Protein AF-A0A367A0E1-F1 (afdb_monomer)

Secondary structure (DSSP, 8-state):
-----------------------------SS-HHHHHHHHHHS--PPPPSS---SPPPPPHHHHHHHHHHHHHH---GGG--GGGSS-HHHHHHHHHHHHHTTHHHHHHHHHHHHHTHHHHHHHHHTTTHHHHHHH-S-----------

Sequence (149 aa):
MRHERVSVADRAAQSETGLMSSTTSSPSRLVSDELWTTFETVVPRQEVPLHGRTGRPRTPDRQVLEGIAYVLTTGIAWTKVPEDLGCSGWTCWRRMHEWEKLGVFIQLHQSLVEKFGEQGEREWSRAGLDALMRRMGPAGRSGSPSHAA

Structure (mmCIF, N/CA/C/O backbone):
data_AF-A0A367A0E1-F1
#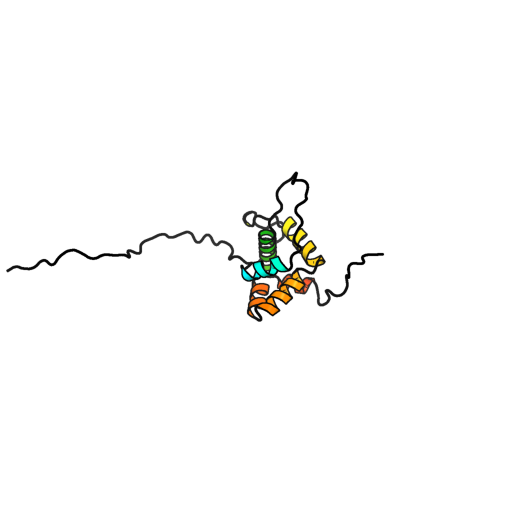
_entry.id   AF-A0A367A0E1-F1
#
loop_
_atom_site.group_PDB
_atom_site.id
_atom_site.type_symbol
_atom_site.label_atom_id
_atom_site.label_alt_id
_atom_site.label_comp_id
_atom_site.label_asym_id
_atom_site.label_entity_id
_atom_site.label_seq_id
_atom_site.pdbx_PDB_ins_code
_atom_site.Cartn_x
_atom_site.Cartn_y
_atom_site.Cartn_z
_atom_site.occupancy
_atom_site.B_iso_or_equiv
_atom_site.auth_seq_id
_atom_site.auth_comp_id
_atom_site.auth_asym_id
_atom_site.auth_atom_id
_atom_site.pdbx_PDB_model_num
ATOM 1 N N . MET A 1 1 ? -14.035 78.203 -10.502 1.00 32.53 1 MET A N 1
ATOM 2 C CA . MET A 1 1 ? -12.719 78.244 -9.823 1.00 32.53 1 MET A CA 1
ATOM 3 C C . MET A 1 1 ? -12.613 76.943 -9.028 1.00 32.53 1 MET A C 1
ATOM 5 O O . MET A 1 1 ? -13.574 76.636 -8.347 1.00 32.53 1 MET A O 1
ATOM 9 N N . ARG A 1 2 ? -11.684 76.017 -9.340 1.00 40.53 2 ARG A N 1
ATOM 10 C CA . ARG A 1 2 ? -10.328 75.939 -8.735 1.00 40.53 2 ARG A CA 1
ATOM 11 C C . ARG A 1 2 ? -10.478 75.907 -7.199 1.00 40.53 2 ARG A C 1
ATOM 13 O O . ARG A 1 2 ? -10.954 76.894 -6.668 1.00 40.53 2 ARG A O 1
ATOM 20 N N . HIS A 1 3 ? -10.191 74.858 -6.432 1.00 28.41 3 HIS A N 1
ATOM 21 C CA . HIS A 1 3 ? -9.118 73.852 -6.384 1.00 28.41 3 HIS A CA 1
ATOM 22 C C . HIS A 1 3 ? -9.701 72.601 -5.655 1.00 28.41 3 HIS A C 1
ATOM 24 O O . HIS A 1 3 ? -10.803 72.683 -5.133 1.00 28.41 3 HIS A O 1
ATOM 30 N N . GLU A 1 4 ? -9.122 71.400 -5.629 1.00 36.03 4 GLU A N 1
ATOM 31 C CA . GLU A 1 4 ? -7.832 71.103 -5.007 1.00 36.03 4 GLU A CA 1
ATOM 32 C C . GLU A 1 4 ? -7.421 69.645 -5.265 1.00 36.03 4 GLU A C 1
ATOM 34 O O . GLU A 1 4 ? -8.243 68.732 -5.307 1.00 36.03 4 GLU A O 1
ATOM 39 N N . ARG A 1 5 ? -6.117 69.456 -5.474 1.00 42.88 5 ARG A N 1
ATOM 40 C CA . ARG A 1 5 ? -5.436 68.164 -5.545 1.00 42.88 5 ARG A CA 1
ATOM 41 C C . ARG A 1 5 ? -5.149 67.684 -4.123 1.00 42.88 5 ARG A C 1
ATOM 43 O O . ARG A 1 5 ? -4.524 68.421 -3.373 1.00 42.88 5 ARG A O 1
ATOM 50 N N . VAL A 1 6 ? -5.457 66.425 -3.825 1.00 43.53 6 VAL A N 1
ATOM 51 C CA . VAL A 1 6 ? -4.853 65.659 -2.720 1.00 43.53 6 VAL A CA 1
ATOM 52 C C . VAL A 1 6 ? -4.423 64.327 -3.336 1.00 43.53 6 VAL A C 1
ATOM 54 O O . VAL A 1 6 ? -5.246 63.598 -3.872 1.00 43.53 6 VAL A O 1
ATOM 57 N N . SER A 1 7 ? -3.149 64.204 -3.699 1.00 37.31 7 SER A N 1
ATOM 58 C CA . SER A 1 7 ? -2.007 63.752 -2.889 1.00 37.31 7 SER A CA 1
ATOM 59 C C . SER A 1 7 ? -1.855 62.236 -2.946 1.00 37.31 7 SER A C 1
ATOM 61 O O . SER A 1 7 ? -2.725 61.473 -2.547 1.00 37.31 7 SER A O 1
ATOM 63 N N . VAL A 1 8 ? -0.715 61.845 -3.506 1.00 42.81 8 VAL A N 1
ATOM 64 C CA . VAL A 1 8 ? -0.220 60.480 -3.635 1.00 42.81 8 VAL A CA 1
ATOM 65 C C . VAL A 1 8 ? 0.171 59.929 -2.257 1.00 42.81 8 VAL A C 1
ATOM 67 O O . VAL A 1 8 ? 0.627 60.707 -1.420 1.00 42.81 8 VAL A O 1
ATOM 70 N N . ALA A 1 9 ? 0.056 58.603 -2.110 1.00 36.09 9 ALA A N 1
ATOM 71 C CA . ALA A 1 9 ? 0.662 57.700 -1.112 1.00 36.09 9 ALA A CA 1
ATOM 72 C C . ALA A 1 9 ? -0.354 56.957 -0.227 1.00 36.09 9 ALA A C 1
ATOM 74 O O . ALA A 1 9 ? -0.821 57.499 0.764 1.00 36.09 9 ALA A O 1
ATOM 75 N N . ASP A 1 10 ? -0.680 55.715 -0.602 1.00 36.50 10 ASP A N 1
ATOM 76 C CA . ASP A 1 10 ? -0.312 54.478 0.125 1.00 36.50 10 ASP A CA 1
ATOM 77 C C . ASP A 1 10 ? -0.835 53.282 -0.710 1.00 36.50 10 ASP A C 1
ATOM 79 O O . ASP A 1 10 ? -1.994 53.265 -1.112 1.00 36.50 10 ASP A O 1
ATOM 83 N N . ARG A 1 11 ? 0.035 52.463 -1.325 1.00 34.75 11 ARG A N 1
ATOM 84 C CA . ARG A 1 11 ? 0.315 51.063 -0.922 1.00 34.75 11 ARG A CA 1
ATOM 85 C C . ARG A 1 11 ? -0.953 50.284 -0.511 1.00 34.75 11 ARG A C 1
ATOM 87 O O . ARG A 1 11 ? -1.680 50.702 0.363 1.00 34.75 11 ARG A O 1
ATOM 94 N N . ALA A 1 12 ? -1.263 49.093 -1.002 1.00 33.50 12 ALA A N 1
ATOM 95 C CA . ALA A 1 12 ? -0.572 48.120 -1.825 1.00 33.50 12 ALA A CA 1
ATOM 96 C C . ALA A 1 12 ? -1.594 47.022 -2.195 1.00 33.50 12 ALA A C 1
ATOM 98 O O . ALA A 1 12 ? -2.548 46.816 -1.456 1.00 33.50 12 ALA A O 1
ATOM 99 N N . ALA A 1 13 ? -1.320 46.301 -3.288 1.00 35.78 13 ALA A N 1
ATOM 100 C CA . ALA A 1 13 ? -1.685 44.898 -3.534 1.00 35.78 13 ALA A CA 1
ATOM 101 C C . ALA A 1 13 ? -3.173 44.516 -3.323 1.00 35.78 13 ALA A C 1
ATOM 103 O O . ALA A 1 13 ? -3.647 44.337 -2.209 1.00 35.78 13 ALA A O 1
ATOM 104 N N . GLN A 1 14 ? -3.935 44.223 -4.371 1.00 35.09 14 GLN A N 1
ATOM 105 C CA . GLN A 1 14 ? -3.728 43.017 -5.172 1.00 35.09 14 GLN A CA 1
ATOM 106 C C . GLN A 1 14 ? -4.420 43.180 -6.529 1.00 35.09 14 GLN A C 1
ATOM 108 O O . GLN A 1 14 ? -5.635 43.334 -6.601 1.00 35.09 14 GLN A O 1
ATOM 113 N N . SER A 1 15 ? -3.633 43.127 -7.601 1.00 37.84 15 SER A N 1
ATOM 114 C CA . SER A 1 15 ? -4.138 42.892 -8.949 1.00 37.84 15 SER A CA 1
ATOM 115 C C . SER A 1 15 ? -4.167 41.384 -9.168 1.00 37.84 15 SER A C 1
ATOM 117 O O . SER A 1 15 ? -3.126 40.761 -9.368 1.00 37.84 15 SER A O 1
ATOM 119 N N . GLU A 1 16 ? -5.356 40.794 -9.103 1.00 48.16 16 GLU A N 1
ATOM 120 C CA . GLU A 1 16 ? -5.623 39.476 -9.668 1.00 48.16 16 GLU A CA 1
ATOM 121 C C . GLU A 1 16 ? -5.579 39.587 -11.191 1.00 48.16 16 GLU A C 1
ATOM 123 O O . GLU A 1 16 ? -6.410 40.253 -11.808 1.00 48.16 16 GLU A O 1
ATOM 128 N N . THR A 1 17 ? -4.596 38.957 -11.831 1.00 45.56 17 THR A N 1
ATOM 129 C CA . THR A 1 17 ? -4.729 38.552 -13.234 1.00 45.56 17 THR A CA 1
ATOM 130 C C . THR A 1 17 ? -3.740 37.444 -13.572 1.00 45.56 17 THR A C 1
ATOM 132 O O . THR A 1 17 ? -2.543 37.669 -13.703 1.00 45.56 17 THR A O 1
ATOM 135 N N . GLY A 1 18 ? -4.293 36.245 -13.756 1.00 45.03 18 GLY A N 1
ATOM 136 C CA . GLY A 1 18 ? -3.869 35.326 -14.806 1.00 45.03 18 GLY A CA 1
ATOM 137 C C . GLY A 1 18 ? -2.584 34.537 -14.581 1.00 45.03 18 GLY A C 1
ATOM 138 O O . GLY A 1 18 ? -1.547 34.875 -15.132 1.00 45.03 18 GLY A O 1
ATOM 139 N N . LEU A 1 19 ? -2.714 33.359 -13.973 1.00 44.59 19 LEU A N 1
ATOM 140 C CA . LEU A 1 19 ? -2.083 32.168 -14.536 1.00 44.59 19 LEU A CA 1
ATOM 141 C C . LEU A 1 19 ? -3.070 31.005 -14.453 1.00 44.59 19 LEU A C 1
ATOM 143 O O . LEU A 1 19 ? -3.309 30.421 -13.398 1.00 44.59 19 LEU A O 1
ATOM 147 N N . MET A 1 20 ? -3.654 30.691 -15.609 1.00 38.97 20 MET A N 1
ATOM 148 C CA . MET A 1 20 ? -4.250 29.394 -15.898 1.00 38.97 20 MET A CA 1
ATOM 149 C C . MET A 1 20 ? -3.117 28.363 -15.854 1.00 38.97 20 MET A C 1
ATOM 151 O O . MET A 1 20 ? -2.506 28.053 -16.872 1.00 38.97 20 MET A O 1
ATOM 155 N N . SER A 1 21 ? -2.785 27.882 -14.659 1.00 36.69 21 SER A N 1
ATOM 156 C CA . SER A 1 21 ? -1.912 26.726 -14.500 1.00 36.69 21 SER A CA 1
ATOM 157 C C . SER A 1 21 ? -2.740 25.486 -14.778 1.00 36.69 21 SER A C 1
ATOM 159 O O . SER A 1 21 ? -3.652 25.137 -14.030 1.00 36.69 21 SER A O 1
ATOM 161 N N . SER A 1 22 ? -2.421 24.875 -15.911 1.00 33.12 22 SER A N 1
ATOM 162 C CA . SER A 1 22 ? -2.807 23.552 -16.369 1.00 33.12 22 SER A CA 1
ATOM 163 C C . SER A 1 22 ? -3.158 22.629 -15.205 1.00 33.12 22 SER A C 1
ATOM 165 O O . SER A 1 22 ? -2.278 22.147 -14.492 1.00 33.12 22 SER A O 1
ATOM 167 N N . THR A 1 23 ? -4.443 22.328 -15.033 1.00 40.12 23 THR A N 1
ATOM 168 C CA . THR A 1 23 ? -4.860 21.137 -14.293 1.00 40.12 23 THR A CA 1
ATOM 169 C C . THR A 1 23 ? -4.561 19.937 -15.185 1.00 40.12 23 THR A C 1
ATOM 171 O O . THR A 1 23 ? -5.443 19.288 -15.738 1.00 40.12 23 THR A O 1
ATOM 174 N N . THR A 1 24 ? -3.269 19.639 -15.348 1.00 42.38 24 THR A N 1
ATOM 175 C CA . THR A 1 24 ? -2.853 18.264 -15.579 1.00 42.38 24 THR A CA 1
ATOM 176 C C . THR A 1 24 ? -3.393 17.519 -14.373 1.00 42.38 24 THR A C 1
ATOM 178 O O . THR A 1 24 ? -2.937 17.734 -13.251 1.00 42.38 24 THR A O 1
ATOM 181 N N . SER A 1 25 ? -4.459 16.757 -14.592 1.00 39.25 25 SER A N 1
ATOM 182 C CA . SER A 1 25 ? -5.072 15.888 -13.601 1.00 39.25 25 SER A CA 1
ATOM 183 C C . SER A 1 25 ? -4.038 14.845 -13.181 1.00 39.25 25 SER A C 1
ATOM 185 O O . SER A 1 25 ? -4.061 13.715 -13.662 1.00 39.25 25 SER A O 1
ATOM 187 N N . SER A 1 26 ? -3.110 15.220 -12.297 1.00 42.94 26 SER A N 1
ATOM 188 C CA . SER A 1 26 ? -2.384 14.266 -11.468 1.00 42.94 26 SER A CA 1
ATOM 189 C C . SER A 1 26 ? -3.453 13.386 -10.837 1.00 42.94 26 SER A C 1
ATOM 191 O O . SER A 1 26 ? -4.371 13.952 -10.233 1.00 42.94 26 SER A O 1
ATOM 193 N N . PRO A 1 27 ? -3.415 12.051 -11.004 1.00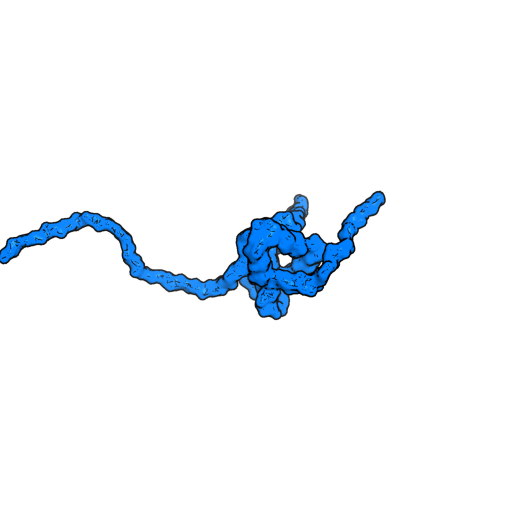 47.94 27 PRO A N 1
ATOM 194 C CA . PRO A 1 27 ? -4.374 11.194 -10.332 1.00 47.94 27 PRO A CA 1
ATOM 195 C C . PRO A 1 27 ? -4.249 11.530 -8.853 1.00 47.94 27 PRO A C 1
ATOM 197 O O . PRO A 1 27 ? -3.176 11.397 -8.264 1.00 47.94 27 PRO A O 1
ATOM 200 N N . SER A 1 28 ? -5.314 12.111 -8.312 1.00 53.56 28 SER A N 1
ATOM 201 C CA . SER A 1 28 ? -5.432 12.544 -6.931 1.00 53.56 28 SER A CA 1
ATOM 202 C C . SER A 1 28 ? -4.834 11.451 -6.061 1.00 53.56 28 SER A C 1
ATOM 204 O O . SER A 1 28 ? -5.330 10.329 -6.078 1.00 53.56 28 SER A O 1
ATOM 206 N N . ARG A 1 29 ? -3.706 11.766 -5.408 1.00 72.06 29 ARG A N 1
ATOM 207 C CA . ARG A 1 29 ? -2.842 10.815 -4.702 1.00 72.06 29 ARG A CA 1
ATOM 208 C C . ARG A 1 29 ? -3.709 9.829 -3.909 1.00 72.06 29 ARG A C 1
ATOM 210 O O . ARG A 1 29 ? -4.281 10.199 -2.888 1.00 72.06 29 ARG A O 1
ATOM 217 N N . LEU A 1 30 ? -3.857 8.605 -4.425 1.00 84.94 30 LEU A N 1
ATOM 218 C CA . LEU A 1 30 ? -4.774 7.597 -3.867 1.00 84.94 30 LEU A CA 1
ATOM 219 C C . LEU A 1 30 ? -4.325 7.130 -2.479 1.00 84.94 30 LEU A C 1
ATOM 221 O O . LEU A 1 30 ? -5.121 6.617 -1.703 1.00 84.94 30 LEU A O 1
ATOM 225 N N . VAL A 1 31 ? -3.042 7.331 -2.187 1.00 89.25 31 VAL A N 1
ATOM 226 C CA . VAL A 1 31 ? -2.399 7.067 -0.906 1.00 89.25 31 VAL A CA 1
ATOM 227 C C . VAL A 1 31 ? -2.218 8.397 -0.176 1.00 89.25 31 VAL A C 1
ATOM 229 O O . VAL A 1 31 ? -1.298 9.162 -0.481 1.00 89.25 31 VAL A O 1
ATOM 232 N N . SER A 1 32 ? -3.090 8.687 0.788 1.00 90.19 32 SER A N 1
ATOM 233 C CA . SER A 1 32 ? -2.906 9.835 1.680 1.00 90.19 32 SER A CA 1
ATOM 234 C C . SER A 1 32 ? -1.619 9.709 2.497 1.00 90.19 32 SER A C 1
ATOM 236 O O . SER A 1 32 ? -1.046 8.625 2.642 1.00 90.19 32 SER A O 1
ATOM 238 N N . ASP A 1 33 ? -1.138 10.833 3.030 1.00 90.56 33 ASP A N 1
ATOM 239 C CA . ASP A 1 33 ? 0.033 10.819 3.907 1.00 90.56 33 ASP A CA 1
ATOM 240 C C . ASP A 1 33 ? -0.249 10.047 5.204 1.00 90.56 33 ASP A C 1
ATOM 242 O O . ASP A 1 33 ? 0.618 9.318 5.666 1.00 90.56 33 ASP A O 1
ATOM 246 N N . GLU A 1 34 ? -1.474 10.099 5.730 1.00 89.75 34 GLU A N 1
ATOM 247 C CA . GLU A 1 34 ? -1.896 9.329 6.910 1.00 89.75 34 GLU A CA 1
ATOM 248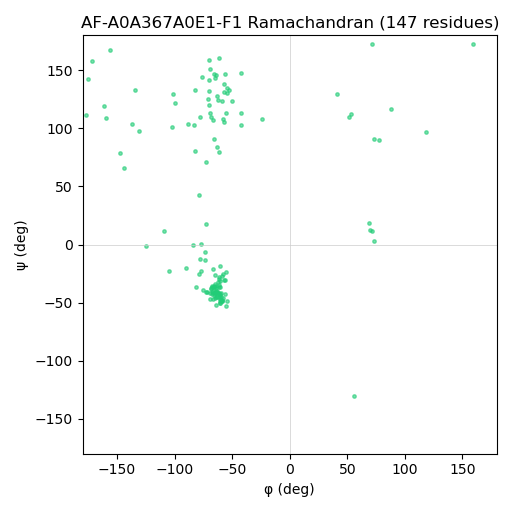 C C . GLU A 1 34 ? -1.865 7.814 6.656 1.00 89.75 34 GLU A C 1
ATOM 250 O O . GLU A 1 34 ? -1.322 7.046 7.465 1.00 89.75 34 GLU A O 1
ATOM 255 N N . LEU A 1 35 ? -2.384 7.381 5.498 1.00 92.62 35 LEU A N 1
ATOM 256 C CA . LEU A 1 35 ? -2.309 5.987 5.063 1.00 92.62 35 LEU A CA 1
ATOM 257 C C . LEU A 1 35 ? -0.855 5.554 4.888 1.00 92.62 35 LEU A C 1
ATOM 259 O O . LEU A 1 35 ? -0.468 4.490 5.371 1.00 92.62 35 LEU A O 1
ATOM 263 N N . TRP A 1 36 ? -0.042 6.391 4.241 1.00 93.75 36 TRP A N 1
ATOM 264 C CA . TRP A 1 36 ? 1.379 6.128 4.035 1.00 93.75 36 TRP A CA 1
ATOM 265 C C . TRP A 1 36 ? 2.143 5.997 5.355 1.00 93.75 36 TRP A C 1
ATOM 267 O O . TRP A 1 36 ? 2.827 4.999 5.569 1.00 93.75 36 TRP A O 1
ATOM 277 N N . THR A 1 37 ? 1.985 6.951 6.270 1.00 93.69 37 THR A N 1
ATOM 278 C CA . THR A 1 37 ? 2.650 6.932 7.576 1.00 93.69 37 THR A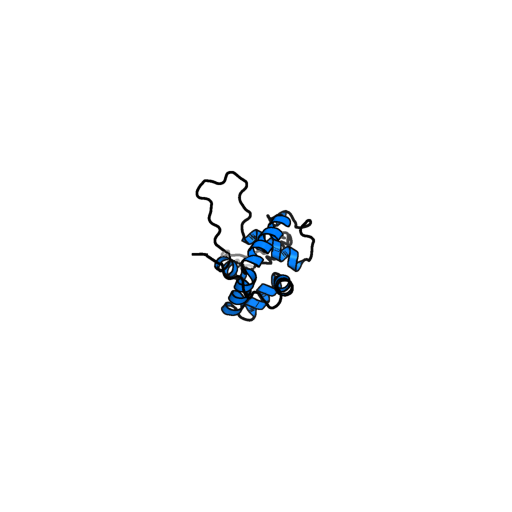 CA 1
ATOM 279 C C . THR A 1 37 ? 2.248 5.706 8.385 1.00 93.69 37 THR A C 1
ATOM 281 O O . THR A 1 37 ? 3.084 5.109 9.057 1.00 93.69 37 THR A O 1
ATOM 284 N N . THR A 1 38 ? 0.989 5.273 8.300 1.00 94.06 38 THR A N 1
ATOM 285 C CA . THR A 1 38 ? 0.553 4.033 8.955 1.00 94.06 38 THR A CA 1
ATOM 286 C C . THR A 1 38 ? 1.170 2.808 8.280 1.00 94.06 38 THR A C 1
ATOM 288 O O . THR A 1 38 ? 1.674 1.917 8.964 1.00 94.06 38 THR A O 1
ATOM 291 N N . PHE A 1 39 ? 1.221 2.783 6.949 1.00 94.12 39 PHE A N 1
ATOM 292 C CA . PHE A 1 39 ? 1.850 1.713 6.178 1.00 94.12 39 PHE A CA 1
ATOM 293 C C . PHE A 1 39 ? 3.340 1.536 6.501 1.00 94.12 39 PHE A C 1
ATOM 295 O O . PHE A 1 39 ? 3.794 0.408 6.687 1.00 94.12 39 PHE A O 1
ATOM 302 N N . GLU A 1 40 ? 4.090 2.628 6.655 1.00 92.62 40 GLU A N 1
ATOM 303 C CA . GLU A 1 40 ? 5.513 2.589 7.024 1.00 92.62 40 GLU A CA 1
ATOM 304 C C . GLU A 1 40 ? 5.774 1.892 8.365 1.00 92.62 40 GLU A C 1
ATOM 306 O O . GLU A 1 40 ? 6.851 1.334 8.566 1.00 92.62 40 GLU A O 1
ATOM 311 N N . THR A 1 41 ? 4.797 1.897 9.278 1.00 91.88 41 THR A N 1
ATOM 312 C CA . THR A 1 41 ? 4.935 1.230 10.583 1.00 91.88 41 THR A CA 1
ATOM 313 C C . THR A 1 41 ? 4.742 -0.283 10.524 1.00 91.88 41 THR A C 1
ATOM 315 O O . THR A 1 41 ? 5.279 -0.987 11.375 1.00 91.88 41 THR A O 1
ATOM 318 N N . VAL A 1 42 ? 4.001 -0.785 9.531 1.00 91.81 42 VAL A N 1
ATOM 319 C CA . VAL A 1 42 ? 3.644 -2.211 9.411 1.00 91.81 42 VAL A CA 1
ATOM 320 C C . VAL A 1 42 ? 4.439 -2.937 8.332 1.00 91.81 42 VAL A C 1
ATOM 322 O O . VAL A 1 42 ? 4.564 -4.161 8.366 1.00 91.81 42 VAL A O 1
ATOM 325 N N . VAL A 1 43 ? 4.970 -2.207 7.349 1.00 89.06 43 VAL A N 1
ATOM 326 C CA . VAL A 1 43 ? 5.795 -2.804 6.303 1.00 89.06 43 VAL A CA 1
ATOM 327 C C . VAL A 1 43 ? 7.133 -3.243 6.909 1.00 89.06 43 VAL A C 1
ATOM 329 O O . VAL A 1 43 ? 7.773 -2.470 7.628 1.00 89.06 43 VAL A O 1
ATOM 332 N N . PRO A 1 44 ? 7.599 -4.477 6.647 1.00 81.31 44 PRO A N 1
ATOM 333 C CA . PRO A 1 44 ? 8.911 -4.900 7.111 1.00 81.31 44 PRO A CA 1
ATOM 334 C C . PRO A 1 44 ? 9.973 -3.962 6.538 1.00 81.31 44 PRO A C 1
ATOM 336 O O . PRO A 1 44 ? 10.089 -3.804 5.318 1.00 81.31 44 PRO A O 1
ATOM 339 N N . ARG A 1 45 ? 10.762 -3.347 7.425 1.00 71.06 45 ARG A N 1
ATOM 340 C CA . ARG A 1 45 ? 11.901 -2.514 7.036 1.00 71.06 45 ARG A CA 1
ATOM 341 C C . ARG A 1 45 ? 12.851 -3.377 6.211 1.00 71.06 45 ARG A C 1
ATOM 343 O O . ARG A 1 45 ? 13.489 -4.277 6.747 1.00 71.06 45 ARG A O 1
ATOM 350 N N . GLN A 1 46 ? 12.922 -3.135 4.902 1.00 66.44 46 GLN A N 1
ATOM 351 C CA . GLN A 1 46 ? 13.817 -3.913 4.051 1.00 66.44 46 GLN A CA 1
ATOM 352 C C . GLN A 1 46 ? 15.264 -3.537 4.373 1.00 66.44 46 GLN A C 1
ATOM 354 O O . GLN A 1 46 ? 15.664 -2.381 4.218 1.00 66.44 46 GLN A O 1
ATOM 359 N N . GLU A 1 47 ? 16.047 -4.522 4.806 1.00 55.47 47 GLU A N 1
ATOM 360 C CA . GLU A 1 47 ? 17.481 -4.362 5.015 1.00 55.47 47 GLU A CA 1
ATOM 361 C C . GLU A 1 47 ? 18.159 -4.025 3.683 1.00 55.47 47 GLU A C 1
ATOM 363 O O . GLU A 1 47 ? 18.016 -4.725 2.675 1.00 55.47 47 GLU A O 1
ATOM 368 N N . VAL A 1 48 ? 18.884 -2.907 3.662 1.00 60.34 48 VAL A N 1
ATOM 369 C CA . VAL A 1 48 ? 19.764 -2.568 2.544 1.00 60.34 48 VAL A CA 1
ATOM 370 C C . VAL A 1 48 ? 20.942 -3.543 2.610 1.00 60.34 48 VAL A C 1
ATOM 372 O O . VAL A 1 48 ? 21.566 -3.626 3.668 1.00 60.34 48 VAL A O 1
ATOM 375 N N . PRO A 1 49 ? 21.264 -4.291 1.538 1.00 58.16 49 PRO A N 1
ATOM 376 C CA . PRO A 1 49 ? 22.388 -5.217 1.579 1.00 58.16 49 PRO A CA 1
ATOM 377 C C . PRO A 1 49 ? 23.677 -4.494 1.996 1.00 58.16 49 PRO A C 1
ATOM 379 O O . PRO A 1 49 ? 24.015 -3.459 1.424 1.00 58.16 49 PRO A O 1
ATOM 382 N N . LEU A 1 50 ? 24.389 -5.057 2.980 1.00 56.97 50 LEU A N 1
ATOM 383 C CA . LEU A 1 50 ? 25.651 -4.532 3.534 1.00 56.97 50 LEU A CA 1
ATOM 384 C C . LEU A 1 50 ? 26.754 -4.361 2.475 1.00 56.97 50 LEU A C 1
ATOM 386 O O . LEU A 1 50 ? 27.644 -3.530 2.625 1.00 56.97 50 LEU A O 1
ATOM 390 N N . HIS A 1 51 ? 26.674 -5.127 1.388 1.00 59.44 51 HIS A N 1
ATOM 391 C CA . HIS A 1 51 ? 27.545 -5.002 0.228 1.00 59.44 51 HIS A CA 1
ATOM 392 C C . HIS A 1 51 ? 26.787 -4.223 -0.846 1.00 59.44 51 HIS A C 1
ATOM 394 O O . HIS A 1 51 ? 25.688 -4.624 -1.233 1.00 59.44 51 HIS A O 1
ATOM 400 N N . GLY A 1 52 ? 27.352 -3.090 -1.277 1.00 58.38 52 GLY A N 1
ATOM 401 C CA . GLY A 1 52 ? 26.709 -2.117 -2.162 1.00 58.38 52 GLY A CA 1
ATOM 402 C C . GLY A 1 52 ? 25.925 -2.730 -3.330 1.00 58.38 52 GLY A C 1
ATOM 403 O O . GLY A 1 52 ? 26.265 -3.782 -3.869 1.00 58.38 52 GLY A O 1
ATOM 404 N N . ARG A 1 53 ? 24.842 -2.057 -3.738 1.00 59.25 53 ARG A N 1
ATOM 405 C CA . ARG A 1 53 ? 23.959 -2.540 -4.810 1.00 59.25 53 ARG A CA 1
ATOM 406 C C . ARG A 1 53 ? 24.672 -2.555 -6.160 1.00 59.25 53 ARG A C 1
ATOM 408 O O . ARG A 1 53 ? 24.790 -1.521 -6.810 1.00 59.25 53 ARG A O 1
ATOM 415 N N . THR A 1 54 ? 25.002 -3.739 -6.658 1.00 58.62 54 THR A N 1
ATOM 416 C CA . THR A 1 54 ? 25.260 -3.956 -8.086 1.00 58.62 54 THR A CA 1
ATOM 417 C C . THR A 1 54 ? 23.915 -4.136 -8.804 1.00 58.62 54 THR A C 1
ATOM 419 O O . THR A 1 54 ? 23.450 -5.253 -9.005 1.00 58.62 54 THR A O 1
ATOM 422 N N . GLY A 1 55 ? 23.208 -3.041 -9.115 1.00 68.31 55 GLY A N 1
ATOM 423 C CA . GLY A 1 55 ? 21.966 -3.097 -9.904 1.00 68.31 55 GLY A CA 1
ATOM 424 C C . GLY A 1 55 ? 21.031 -1.893 -9.755 1.00 68.31 55 GLY A C 1
ATOM 425 O O . GLY A 1 55 ? 21.234 -1.035 -8.894 1.00 68.31 55 GLY A O 1
ATOM 426 N N . ARG A 1 56 ? 19.969 -1.846 -10.581 1.00 66.38 56 ARG A N 1
ATOM 427 C CA . ARG A 1 56 ? 18.955 -0.771 -10.566 1.00 66.38 56 ARG A CA 1
ATOM 428 C C . ARG A 1 56 ? 18.393 -0.589 -9.142 1.00 66.38 56 ARG A C 1
ATOM 430 O O . ARG A 1 56 ? 18.057 -1.591 -8.491 1.00 66.38 56 ARG A O 1
ATOM 437 N N . PRO A 1 57 ? 18.282 0.654 -8.632 1.00 71.81 57 PRO A N 1
ATOM 438 C CA . PRO A 1 57 ? 17.637 0.915 -7.349 1.00 71.81 57 PRO A CA 1
ATOM 439 C C . PRO A 1 57 ? 16.204 0.365 -7.347 1.00 71.81 57 PRO A C 1
ATOM 441 O O . PRO A 1 57 ? 15.544 0.284 -8.380 1.00 71.81 57 PRO A O 1
ATOM 444 N N . ARG A 1 58 ? 15.745 -0.103 -6.181 1.00 76.06 58 ARG A N 1
ATOM 445 C CA . ARG A 1 58 ? 14.417 -0.713 -6.038 1.00 76.06 58 ARG A CA 1
ATOM 446 C C . ARG A 1 58 ? 13.420 0.433 -6.039 1.00 76.06 58 ARG A C 1
ATOM 448 O O . ARG A 1 58 ? 13.706 1.471 -5.451 1.00 76.06 58 ARG A O 1
ATOM 455 N N . THR A 1 59 ? 12.255 0.207 -6.630 1.00 85.12 59 THR A N 1
ATOM 456 C CA . THR A 1 59 ? 11.138 1.140 -6.519 1.00 85.12 59 THR A CA 1
ATOM 457 C C . THR A 1 59 ? 10.794 1.355 -5.037 1.00 85.12 59 THR A C 1
ATOM 459 O O . THR A 1 59 ? 10.714 0.362 -4.295 1.00 85.12 59 THR A O 1
ATOM 462 N N . PRO A 1 60 ? 10.641 2.609 -4.580 1.00 88.50 60 PRO A N 1
ATOM 463 C CA . PRO A 1 60 ? 10.269 2.912 -3.203 1.00 88.50 60 PRO A CA 1
ATOM 464 C C . PRO A 1 60 ? 8.871 2.374 -2.891 1.00 88.50 60 PRO A C 1
ATOM 466 O O . PRO A 1 60 ? 7.994 2.364 -3.756 1.00 88.50 60 PRO A O 1
ATOM 469 N N . ASP A 1 61 ? 8.653 1.932 -1.653 1.00 91.31 61 ASP A N 1
ATOM 470 C CA . ASP A 1 61 ? 7.409 1.255 -1.265 1.00 91.31 61 ASP A CA 1
ATOM 471 C C . ASP A 1 61 ? 6.171 2.139 -1.443 1.00 91.31 61 ASP A C 1
ATOM 473 O O . ASP A 1 61 ? 5.119 1.630 -1.817 1.00 91.31 61 ASP A O 1
ATOM 477 N N . ARG A 1 62 ? 6.312 3.464 -1.311 1.00 91.31 62 ARG A N 1
ATOM 478 C CA . ARG A 1 62 ? 5.227 4.417 -1.576 1.00 91.31 62 ARG A CA 1
ATOM 479 C C . ARG A 1 62 ? 4.728 4.362 -3.013 1.00 91.31 62 ARG A C 1
ATOM 481 O O . ARG A 1 62 ? 3.529 4.269 -3.229 1.00 91.31 62 ARG A O 1
ATOM 488 N N . GLN A 1 63 ? 5.640 4.358 -3.985 1.00 90.88 63 GLN A N 1
ATOM 489 C CA . GLN A 1 63 ? 5.278 4.267 -5.406 1.00 90.88 63 GLN A CA 1
ATOM 490 C C . GLN A 1 63 ? 4.638 2.917 -5.730 1.00 90.88 63 GLN A C 1
ATOM 492 O O . GLN A 1 63 ? 3.712 2.830 -6.529 1.00 90.88 63 GLN A O 1
ATOM 497 N N . VAL A 1 64 ? 5.112 1.848 -5.087 1.00 92.88 64 VAL A N 1
ATOM 498 C CA . VAL A 1 64 ? 4.499 0.525 -5.224 1.00 92.88 64 VAL A CA 1
ATOM 499 C C . VAL A 1 64 ? 3.078 0.530 -4.660 1.00 92.88 64 VAL A C 1
ATOM 501 O O . VAL A 1 64 ? 2.171 0.042 -5.328 1.00 92.88 64 VAL A O 1
ATOM 504 N N . LEU A 1 65 ? 2.869 1.096 -3.469 1.00 93.50 65 LEU A N 1
ATOM 505 C CA . LEU A 1 65 ? 1.553 1.192 -2.842 1.00 93.50 65 LEU A CA 1
ATOM 506 C C . LEU A 1 65 ? 0.595 2.057 -3.670 1.00 93.50 65 LEU A C 1
ATOM 508 O O . LEU A 1 65 ? -0.544 1.658 -3.884 1.00 93.50 65 LEU A O 1
ATOM 512 N N . GLU A 1 66 ? 1.070 3.185 -4.202 1.00 93.19 66 GLU A N 1
ATOM 513 C CA . GLU A 1 66 ? 0.309 4.035 -5.124 1.00 93.19 66 GLU A CA 1
ATOM 514 C C . GLU A 1 66 ? -0.071 3.284 -6.406 1.00 93.19 66 GLU A C 1
ATOM 516 O O . GLU A 1 66 ? -1.223 3.343 -6.831 1.00 93.19 66 GLU A O 1
ATOM 521 N N . GLY A 1 67 ? 0.852 2.517 -6.991 1.00 93.19 67 GLY A N 1
ATOM 522 C CA . GLY A 1 67 ? 0.571 1.698 -8.169 1.00 93.19 67 GLY A CA 1
ATOM 523 C C . GLY A 1 67 ? -0.417 0.557 -7.898 1.00 93.19 67 GLY A C 1
ATOM 524 O O . GLY A 1 67 ? -1.257 0.260 -8.746 1.00 93.19 67 GLY A O 1
ATOM 525 N N . ILE A 1 68 ? -0.352 -0.067 -6.718 1.00 93.94 68 ILE A N 1
ATOM 526 C CA . ILE A 1 68 ? -1.337 -1.065 -6.277 1.00 93.94 68 ILE A CA 1
ATOM 527 C C . ILE A 1 68 ? -2.709 -0.404 -6.128 1.00 93.94 68 ILE A C 1
ATOM 529 O O . ILE A 1 68 ? -3.663 -0.876 -6.741 1.00 93.94 68 ILE A O 1
ATOM 533 N N . ALA A 1 69 ? -2.799 0.699 -5.380 1.00 93.56 69 ALA A N 1
ATOM 534 C CA . ALA A 1 69 ? -4.043 1.439 -5.187 1.00 93.56 69 ALA A CA 1
ATOM 535 C C . ALA A 1 69 ? -4.647 1.867 -6.532 1.00 93.56 69 ALA A C 1
ATOM 537 O O . ALA A 1 69 ? -5.833 1.673 -6.776 1.00 93.56 69 ALA A O 1
ATOM 538 N N . TYR A 1 70 ? -3.819 2.348 -7.461 1.00 92.56 70 TYR A N 1
ATOM 539 C CA . TYR A 1 70 ? -4.263 2.722 -8.800 1.00 92.56 70 TYR A CA 1
ATOM 540 C C . TYR A 1 70 ? -4.906 1.558 -9.555 1.00 92.56 70 TYR A C 1
ATOM 542 O O . TYR A 1 70 ? -6.002 1.706 -10.096 1.00 92.56 70 TYR A O 1
ATOM 550 N N . VAL A 1 71 ? -4.268 0.385 -9.574 1.00 93.44 71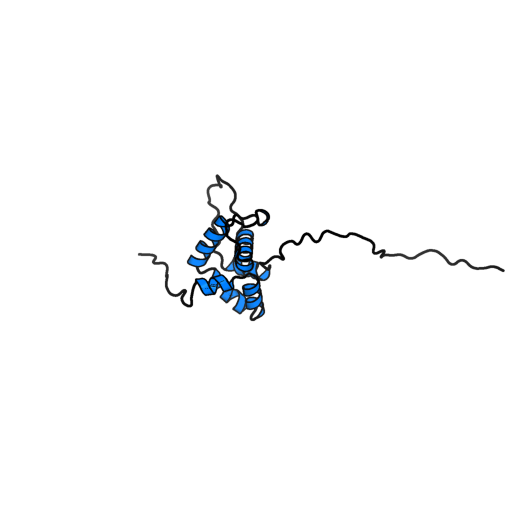 VAL A N 1
ATOM 551 C CA . VAL A 1 71 ? -4.820 -0.801 -10.246 1.00 93.44 71 VAL A CA 1
ATOM 552 C C . VAL A 1 71 ? -6.099 -1.287 -9.574 1.00 93.44 71 VAL A C 1
ATOM 554 O O . VAL A 1 71 ? -7.055 -1.621 -10.269 1.00 93.44 71 VAL A O 1
ATOM 557 N N . LEU A 1 72 ? -6.145 -1.308 -8.242 1.00 92.44 72 LEU A N 1
ATOM 558 C CA . LEU A 1 72 ? -7.320 -1.769 -7.502 1.00 92.44 72 LEU A CA 1
ATOM 559 C C . LEU A 1 72 ? -8.518 -0.825 -7.663 1.00 92.44 72 LEU A C 1
ATOM 561 O O . LEU A 1 72 ? -9.641 -1.300 -7.808 1.00 92.44 72 LEU A O 1
ATOM 565 N N . THR A 1 73 ? -8.282 0.488 -7.698 1.00 90.88 73 THR A N 1
ATOM 566 C CA . THR A 1 73 ? -9.334 1.497 -7.884 1.00 90.88 73 THR A CA 1
ATOM 567 C C . THR A 1 73 ? -9.821 1.566 -9.332 1.00 90.88 73 THR A C 1
ATOM 569 O O . THR A 1 73 ? -11.016 1.723 -9.569 1.00 90.88 73 THR A O 1
ATOM 572 N N . THR A 1 74 ? -8.928 1.446 -10.320 1.00 90.75 74 THR A N 1
ATOM 573 C CA . THR A 1 74 ? -9.297 1.562 -11.748 1.00 90.75 74 THR A CA 1
ATOM 574 C C . THR A 1 74 ? -9.698 0.237 -12.399 1.00 90.75 74 THR A C 1
ATOM 576 O O . THR A 1 74 ? -10.340 0.241 -13.447 1.00 90.75 74 THR A O 1
ATOM 579 N N . GLY A 1 75 ? -9.310 -0.901 -11.817 1.00 90.38 75 GLY A N 1
ATOM 580 C CA . GLY A 1 75 ? -9.579 -2.235 -12.356 1.00 90.38 75 GLY A CA 1
ATOM 581 C C . GLY A 1 75 ? -8.806 -2.577 -13.636 1.00 90.38 75 GLY A C 1
ATOM 582 O O . GLY A 1 75 ? -9.133 -3.558 -14.305 1.00 90.38 75 GLY A O 1
ATOM 583 N N . ILE A 1 76 ? -7.796 -1.786 -14.016 1.00 92.19 76 ILE A N 1
ATOM 584 C CA . ILE A 1 76 ? -7.003 -2.055 -15.219 1.00 92.19 76 ILE A CA 1
ATOM 585 C C . ILE A 1 76 ? -6.117 -3.294 -15.053 1.00 92.19 76 ILE A C 1
ATOM 587 O O . ILE A 1 76 ? -5.742 -3.695 -13.954 1.00 92.19 76 ILE A O 1
ATOM 591 N N . ALA A 1 77 ? -5.707 -3.884 -16.174 1.00 92.19 77 ALA A N 1
ATOM 592 C CA . ALA A 1 77 ? -4.714 -4.951 -16.146 1.00 92.19 77 ALA A CA 1
ATOM 593 C C . ALA A 1 77 ? -3.354 -4.429 -15.646 1.00 92.19 77 ALA A C 1
ATOM 595 O O . ALA A 1 77 ? -2.912 -3.353 -16.048 1.00 92.19 77 ALA A O 1
ATOM 596 N N . TRP A 1 78 ? -2.629 -5.245 -14.873 1.00 92.81 78 TRP A N 1
ATOM 597 C CA . TRP A 1 78 ? -1.263 -4.944 -14.411 1.00 92.81 78 TRP A CA 1
ATOM 598 C C . TRP A 1 78 ? -0.280 -4.632 -15.556 1.00 92.81 78 TRP A C 1
ATOM 600 O O . TRP A 1 78 ? 0.714 -3.946 -15.353 1.00 92.81 78 TRP A O 1
ATOM 610 N N . THR A 1 79 ? -0.545 -5.103 -16.777 1.00 92.38 79 THR A N 1
ATOM 611 C CA . THR A 1 79 ? 0.272 -4.801 -17.966 1.00 92.38 79 THR A CA 1
ATOM 612 C C . THR A 1 79 ? 0.022 -3.411 -18.552 1.00 92.38 79 THR A C 1
ATOM 614 O O . THR A 1 79 ? 0.791 -2.975 -19.400 1.00 92.38 79 THR A O 1
ATOM 617 N N . LYS A 1 80 ? -1.043 -2.721 -18.124 1.00 91.12 80 LYS A N 1
ATOM 618 C CA . LYS A 1 80 ? -1.473 -1.409 -18.633 1.00 91.12 80 LYS A CA 1
ATOM 619 C C . LYS A 1 80 ? -1.255 -0.269 -17.635 1.00 91.12 80 LYS A C 1
ATOM 621 O O . LYS A 1 80 ? -1.789 0.818 -17.828 1.00 91.12 80 LYS A O 1
ATOM 626 N N . VAL A 1 81 ? -0.510 -0.519 -16.560 1.00 88.69 81 VAL A N 1
ATOM 627 C CA . VAL A 1 81 ? -0.178 0.508 -15.566 1.00 88.69 81 VAL A CA 1
ATOM 628 C C . VAL A 1 81 ? 0.664 1.604 -16.235 1.00 88.69 81 VAL A C 1
ATOM 630 O O . VAL A 1 81 ? 1.664 1.257 -16.866 1.00 88.69 81 VAL A O 1
ATOM 633 N N . PRO A 1 82 ? 0.285 2.892 -16.116 1.00 86.44 82 PRO A N 1
ATOM 634 C CA . PRO A 1 82 ? 1.061 4.000 -16.664 1.00 86.44 82 PRO A CA 1
ATOM 635 C C . PRO A 1 82 ? 2.489 4.023 -16.116 1.00 86.44 82 PRO A C 1
ATOM 637 O O . PRO A 1 82 ? 2.699 3.852 -14.914 1.00 86.44 82 PRO A O 1
ATOM 640 N N . GLU A 1 83 ? 3.469 4.288 -16.981 1.00 82.06 83 GLU A N 1
ATOM 641 C CA . GLU A 1 83 ? 4.877 4.391 -16.572 1.00 82.06 83 GLU A CA 1
ATOM 642 C C . GLU A 1 83 ? 5.128 5.575 -15.625 1.00 82.06 83 GLU A C 1
ATOM 644 O O . GLU A 1 83 ? 6.009 5.495 -14.766 1.00 82.06 83 GLU A O 1
ATOM 649 N N . ASP A 1 84 ? 4.297 6.619 -15.708 1.00 84.75 84 ASP A N 1
ATOM 650 C CA . ASP A 1 84 ? 4.364 7.828 -14.875 1.00 84.75 84 ASP A CA 1
ATOM 651 C C . ASP A 1 84 ? 4.202 7.550 -13.370 1.00 84.75 84 ASP A C 1
ATOM 653 O O . ASP A 1 84 ? 4.611 8.361 -12.542 1.00 84.75 84 ASP A O 1
ATOM 657 N N . LEU A 1 85 ? 3.662 6.385 -12.987 1.00 82.81 85 LEU A N 1
ATOM 658 C CA . LEU A 1 85 ? 3.582 5.951 -11.585 1.00 82.81 85 LEU A CA 1
ATOM 659 C C . LEU A 1 85 ? 4.940 5.504 -11.011 1.00 82.81 85 LEU A C 1
ATOM 661 O O . LEU A 1 85 ? 5.043 5.190 -9.826 1.00 82.81 85 LEU A O 1
ATOM 665 N N . GLY A 1 86 ? 5.993 5.429 -11.832 1.00 82.19 86 GLY A N 1
ATOM 666 C CA . GLY A 1 86 ? 7.349 5.077 -11.392 1.00 82.19 86 GLY A CA 1
ATOM 667 C C . GLY A 1 86 ? 7.540 3.598 -11.031 1.00 82.19 86 GLY A C 1
ATOM 668 O O . GLY A 1 86 ? 8.636 3.181 -10.641 1.00 82.19 86 GLY A O 1
ATOM 669 N N . CYS A 1 87 ? 6.503 2.772 -11.197 1.00 85.06 87 CYS A N 1
ATOM 670 C CA . CYS A 1 87 ? 6.526 1.340 -10.932 1.00 85.06 87 CYS A CA 1
ATOM 671 C C . CYS A 1 87 ? 5.863 0.557 -12.068 1.00 85.06 87 CYS A C 1
ATOM 673 O O . CYS A 1 87 ? 4.750 0.872 -12.481 1.00 85.06 87 CYS A O 1
ATOM 675 N N . SER A 1 88 ? 6.508 -0.515 -12.541 1.00 89.62 88 SER A N 1
ATOM 676 C CA . SER A 1 88 ? 5.846 -1.430 -13.472 1.00 89.62 88 SER A CA 1
ATOM 677 C C . SER A 1 88 ? 4.753 -2.212 -12.748 1.00 89.62 88 SER A C 1
ATOM 679 O O . SER A 1 88 ? 4.949 -2.663 -11.615 1.00 89.62 88 SER A O 1
ATOM 681 N N . GLY A 1 89 ? 3.617 -2.456 -13.406 1.00 91.38 89 GLY A N 1
ATOM 682 C CA . GLY A 1 89 ? 2.519 -3.173 -12.755 1.00 91.38 89 GLY A CA 1
ATOM 683 C C . GLY A 1 89 ? 2.881 -4.597 -12.313 1.00 91.38 89 GLY A C 1
ATOM 684 O O . GLY A 1 89 ? 2.392 -5.054 -11.284 1.00 91.38 89 GLY A O 1
ATOM 685 N N . TRP A 1 90 ? 3.825 -5.271 -12.981 1.00 93.12 90 TRP A N 1
ATOM 686 C CA . TRP A 1 90 ? 4.388 -6.541 -12.494 1.00 93.12 90 TRP A CA 1
ATOM 687 C C . TRP A 1 90 ? 5.154 -6.399 -11.171 1.00 93.12 90 TRP A C 1
ATOM 689 O O . TRP A 1 90 ? 5.074 -7.280 -10.312 1.00 93.12 90 TRP A O 1
ATOM 699 N N . THR A 1 91 ? 5.882 -5.295 -10.979 1.00 91.25 91 THR A N 1
ATOM 700 C CA . THR A 1 91 ? 6.566 -5.008 -9.710 1.00 91.25 91 THR A CA 1
ATOM 701 C C . THR A 1 91 ? 5.550 -4.733 -8.605 1.00 91.25 91 THR A C 1
ATOM 703 O O . THR A 1 91 ? 5.703 -5.294 -7.518 1.00 91.25 91 THR A O 1
ATOM 706 N N . CYS A 1 92 ? 4.494 -3.960 -8.897 1.00 93.06 92 CYS A N 1
ATOM 707 C CA . CYS A 1 92 ? 3.360 -3.752 -7.992 1.00 93.06 92 CYS A CA 1
ATOM 708 C C . CYS A 1 92 ? 2.726 -5.078 -7.573 1.00 93.06 92 CYS A C 1
ATOM 710 O O . CYS A 1 92 ? 2.639 -5.361 -6.383 1.00 93.06 92 CYS A O 1
ATOM 712 N N . TRP A 1 93 ? 2.362 -5.928 -8.536 1.00 93.12 93 TRP A N 1
ATOM 713 C CA . TRP A 1 93 ? 1.729 -7.219 -8.273 1.00 93.12 93 TRP A CA 1
ATOM 714 C C . TRP A 1 93 ? 2.602 -8.139 -7.408 1.00 93.12 93 TRP A C 1
ATOM 716 O O . TRP A 1 93 ? 2.123 -8.715 -6.431 1.00 93.12 93 TRP A O 1
ATOM 726 N N . ARG A 1 94 ? 3.902 -8.244 -7.720 1.00 93.06 94 ARG A N 1
ATOM 727 C CA . ARG A 1 94 ? 4.835 -9.082 -6.952 1.00 93.06 94 ARG A CA 1
ATOM 728 C C . ARG A 1 94 ? 4.973 -8.597 -5.507 1.00 93.06 94 ARG A C 1
ATOM 730 O O . ARG A 1 94 ? 4.934 -9.417 -4.595 1.00 93.06 94 ARG A O 1
ATOM 737 N N . ARG A 1 95 ? 5.132 -7.285 -5.299 1.00 92.12 95 ARG A N 1
ATOM 738 C CA . ARG A 1 95 ? 5.241 -6.681 -3.959 1.00 92.12 95 ARG A CA 1
ATOM 739 C C . ARG A 1 95 ? 3.932 -6.776 -3.178 1.00 92.12 95 ARG A C 1
ATOM 741 O O . ARG A 1 95 ? 3.966 -7.128 -2.008 1.00 92.12 95 ARG A O 1
ATOM 748 N N . MET A 1 96 ? 2.794 -6.549 -3.830 1.00 94.06 96 MET A N 1
ATOM 749 C CA . MET A 1 96 ? 1.472 -6.747 -3.234 1.00 94.06 96 MET A CA 1
ATOM 750 C C . MET A 1 96 ? 1.342 -8.164 -2.675 1.00 94.06 96 MET A C 1
ATOM 752 O O . MET A 1 96 ? 0.976 -8.339 -1.522 1.00 94.06 96 MET A O 1
ATOM 756 N N . HIS A 1 97 ? 1.708 -9.176 -3.460 1.00 92.31 97 HIS A N 1
ATOM 757 C CA . HIS A 1 97 ? 1.659 -10.565 -3.014 1.00 92.31 97 HIS A CA 1
ATOM 758 C C . HIS A 1 97 ? 2.638 -10.897 -1.884 1.00 92.31 97 HIS A C 1
ATOM 760 O O . HIS A 1 97 ? 2.324 -11.709 -1.017 1.00 92.31 97 HIS A O 1
ATOM 766 N N . GLU A 1 98 ? 3.828 -10.299 -1.888 1.00 92.31 98 GLU A N 1
ATOM 767 C CA . GLU A 1 98 ? 4.793 -10.417 -0.790 1.00 92.31 98 GLU A CA 1
ATOM 768 C C . GLU A 1 98 ? 4.196 -9.863 0.514 1.00 92.31 98 GLU A C 1
ATOM 770 O O . GLU A 1 98 ? 4.187 -10.547 1.534 1.00 92.31 98 GLU A O 1
ATOM 775 N N . TRP A 1 99 ? 3.610 -8.668 0.460 1.00 93.38 99 TRP A N 1
ATOM 776 C CA . TRP A 1 99 ? 2.963 -8.014 1.599 1.00 93.38 99 TRP A CA 1
ATOM 777 C C . TRP A 1 99 ? 1.694 -8.727 2.071 1.00 93.38 99 TRP A C 1
ATOM 779 O O . TRP A 1 99 ? 1.458 -8.819 3.274 1.00 93.38 99 TRP A O 1
ATOM 789 N N . GLU A 1 100 ? 0.910 -9.282 1.148 1.00 91.50 100 GLU A N 1
ATOM 790 C CA . GLU A 1 100 ? -0.253 -10.1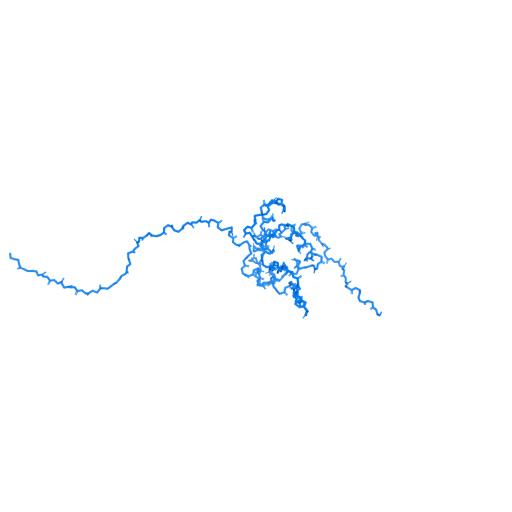24 1.444 1.00 91.50 100 GLU A CA 1
ATOM 791 C C . GLU A 1 100 ? 0.158 -11.356 2.258 1.00 91.50 100 GLU A C 1
ATOM 793 O O . GLU A 1 100 ? -0.407 -11.609 3.320 1.00 91.50 100 GLU A O 1
ATOM 798 N N . LYS A 1 101 ? 1.205 -12.075 1.827 1.00 89.75 101 LYS A N 1
ATOM 799 C CA . LYS A 1 101 ? 1.730 -13.250 2.548 1.00 89.75 101 LYS A CA 1
ATOM 800 C C . LYS A 1 101 ? 2.258 -12.917 3.941 1.00 89.75 101 LYS A C 1
ATOM 802 O O . LYS A 1 101 ? 2.182 -13.753 4.834 1.00 89.75 101 LYS A O 1
ATOM 807 N N . LEU A 1 102 ? 2.797 -11.715 4.117 1.00 91.00 102 LEU A N 1
ATOM 808 C CA . LEU A 1 102 ? 3.291 -11.219 5.402 1.00 91.00 102 LEU A CA 1
ATOM 809 C C . LEU A 1 102 ? 2.179 -10.617 6.280 1.00 91.00 102 LEU A C 1
ATOM 811 O O . LEU A 1 102 ? 2.452 -10.161 7.388 1.00 91.00 102 LEU A O 1
ATOM 815 N N . GLY A 1 103 ? 0.931 -10.589 5.803 1.00 92.12 103 GLY A N 1
ATOM 816 C CA . GLY A 1 103 ? -0.202 -10.027 6.539 1.00 92.12 103 GLY A CA 1
ATOM 817 C C . GLY A 1 103 ? -0.143 -8.505 6.710 1.00 92.12 103 GLY A C 1
ATOM 818 O O . GLY A 1 103 ? -0.838 -7.968 7.571 1.00 92.12 103 GLY A O 1
ATOM 819 N N . VAL A 1 104 ? 0.657 -7.797 5.904 1.00 94.50 104 VAL A N 1
ATOM 820 C CA . VAL A 1 104 ? 0.858 -6.339 6.010 1.00 94.50 104 VAL A CA 1
ATOM 821 C C . VAL A 1 104 ? -0.460 -5.591 5.824 1.00 94.50 104 VAL A C 1
ATOM 823 O O . VAL A 1 104 ? -0.755 -4.671 6.575 1.00 94.50 104 VAL A O 1
ATOM 826 N N . PHE A 1 105 ? -1.288 -6.004 4.861 1.00 94.19 105 PHE A N 1
ATOM 827 C CA . PHE A 1 105 ? -2.572 -5.350 4.591 1.00 94.19 105 PHE A CA 1
ATOM 828 C C . PHE A 1 105 ? -3.582 -5.525 5.730 1.00 94.19 105 PHE A C 1
ATOM 830 O O . PHE A 1 105 ? -4.317 -4.592 6.037 1.00 94.19 105 PHE A O 1
ATOM 837 N N . ILE A 1 106 ? -3.581 -6.682 6.398 1.00 93.00 106 ILE A N 1
ATOM 838 C CA . ILE A 1 106 ? -4.444 -6.928 7.561 1.00 93.00 106 ILE A CA 1
ATOM 839 C C . ILE A 1 106 ? -4.019 -6.018 8.722 1.00 93.00 106 ILE A C 1
ATOM 841 O O . ILE A 1 106 ? -4.861 -5.343 9.313 1.00 93.00 106 ILE A O 1
ATOM 845 N N . GLN A 1 107 ? -2.714 -5.953 9.003 1.00 93.75 107 GLN A N 1
ATOM 846 C CA . GLN A 1 107 ? -2.157 -5.083 10.045 1.00 93.75 107 GLN A CA 1
ATOM 847 C C . GLN A 1 107 ? -2.377 -3.597 9.735 1.00 93.75 107 GLN A C 1
ATOM 849 O O . GLN A 1 107 ? -2.716 -2.825 10.632 1.00 93.75 107 GLN A O 1
ATOM 854 N N . LEU A 1 108 ? -2.236 -3.194 8.466 1.00 94.94 108 LEU A N 1
ATOM 855 C CA . LEU A 1 108 ? -2.508 -1.831 8.011 1.00 94.94 108 LEU A CA 1
ATOM 856 C C . LEU A 1 108 ? -3.967 -1.444 8.266 1.00 94.94 108 LEU A C 1
ATOM 858 O O . LEU A 1 108 ? -4.214 -0.399 8.859 1.00 94.94 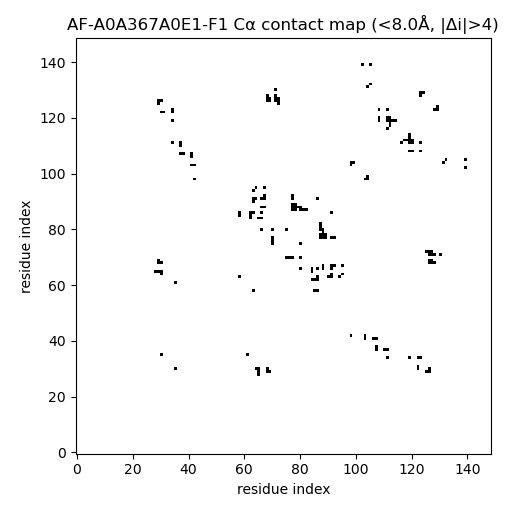108 LEU A O 1
ATOM 862 N N . HIS A 1 109 ? -4.920 -2.284 7.849 1.00 94.38 109 HIS A N 1
ATOM 863 C CA . HIS A 1 109 ? -6.345 -2.019 8.048 1.00 94.38 109 HIS A CA 1
ATOM 864 C C . HIS A 1 109 ? -6.678 -1.853 9.536 1.00 94.38 109 HIS A C 1
ATOM 866 O O . HIS A 1 109 ? -7.291 -0.864 9.925 1.00 94.38 109 HIS A O 1
ATOM 872 N N . GLN A 1 110 ? -6.214 -2.780 10.381 1.00 93.81 110 GLN A N 1
ATOM 873 C CA . GLN A 1 110 ? -6.412 -2.700 11.833 1.00 93.81 110 GLN A CA 1
ATOM 874 C C . GLN A 1 110 ? -5.830 -1.408 12.417 1.00 93.81 110 GLN A C 1
ATOM 876 O O . GLN A 1 110 ? -6.518 -0.708 13.152 1.00 93.81 110 GLN A O 1
ATOM 881 N N . SER A 1 111 ? -4.604 -1.053 12.022 1.00 95.06 111 SER A N 1
ATOM 882 C CA . SER A 1 111 ? -3.928 0.157 12.501 1.00 95.06 111 SER A CA 1
ATOM 883 C C . SER A 1 111 ? -4.644 1.442 12.076 1.00 95.06 111 SER A C 1
ATOM 885 O O . SER A 1 111 ? -4.655 2.413 12.828 1.00 95.06 111 SER A O 1
ATOM 887 N N . LEU A 1 112 ? -5.231 1.474 10.876 1.00 94.00 112 LEU A N 1
ATOM 888 C CA . LEU A 1 112 ? -5.989 2.630 10.391 1.00 94.00 112 LEU A CA 1
ATOM 889 C C . LEU A 1 112 ? -7.293 2.812 11.164 1.00 94.00 112 LEU A C 1
ATOM 891 O O . LEU A 1 112 ? -7.586 3.922 11.605 1.00 94.00 112 LEU A O 1
ATOM 895 N N . VAL A 1 113 ? -8.049 1.730 11.356 1.00 93.81 113 VAL A N 1
ATOM 896 C CA . VAL A 1 113 ? -9.307 1.763 12.115 1.00 93.81 113 VAL A CA 1
ATOM 897 C C . VAL A 1 113 ? -9.048 2.136 13.574 1.00 93.81 113 VAL A C 1
ATOM 899 O O . VAL A 1 113 ? -9.763 2.965 14.128 1.00 93.81 113 VAL A O 1
ATOM 902 N N . GLU A 1 114 ? -7.998 1.593 14.190 1.00 94.62 114 GLU A N 1
ATOM 903 C CA . GLU A 1 114 ? -7.646 1.903 15.578 1.00 94.62 114 GLU A CA 1
ATOM 904 C C . GLU A 1 114 ? -7.245 3.374 15.770 1.00 94.62 114 GLU A C 1
ATOM 906 O O . GLU A 1 114 ? -7.655 4.004 16.743 1.00 94.62 114 GLU A O 1
ATOM 911 N N . LYS A 1 115 ? -6.468 3.943 14.840 1.00 93.75 115 LYS A N 1
ATOM 912 C CA . LYS A 1 115 ? -5.960 5.321 14.957 1.00 93.75 115 LYS A CA 1
ATOM 913 C C . LYS A 1 115 ? -6.967 6.387 14.533 1.00 93.75 115 LYS A C 1
ATOM 915 O O . LYS A 1 115 ? -6.981 7.466 15.120 1.00 93.75 115 LYS A O 1
ATOM 920 N N . PHE A 1 116 ? -7.770 6.110 13.506 1.00 93.44 116 PHE A N 1
ATOM 921 C CA . PHE A 1 116 ? -8.581 7.121 12.817 1.00 93.44 116 PHE A CA 1
ATOM 922 C C . PHE A 1 116 ? -10.080 6.779 12.758 1.00 93.44 116 PHE A C 1
ATOM 924 O O . PHE A 1 116 ? -10.869 7.561 12.223 1.00 93.44 116 PHE A O 1
ATOM 931 N N . GLY A 1 117 ? -10.505 5.627 13.290 1.00 93.69 117 GLY A N 1
ATOM 932 C CA . GLY A 1 117 ? -11.905 5.194 13.289 1.00 93.69 117 GLY A CA 1
ATOM 933 C C . GLY A 1 117 ? -12.502 5.157 11.880 1.00 93.69 117 GLY A C 1
ATOM 934 O O . GLY A 1 117 ? -11.888 4.646 10.943 1.00 93.69 117 GLY A O 1
ATOM 935 N N . GLU A 1 118 ? -13.678 5.770 11.712 1.00 92.75 118 GLU A N 1
ATOM 936 C CA . GLU A 1 118 ? -14.370 5.874 10.417 1.00 92.75 118 GLU A CA 1
ATOM 937 C C . GLU A 1 118 ? -13.528 6.554 9.325 1.00 92.75 118 GLU A C 1
ATOM 939 O O . GLU A 1 118 ? -13.696 6.267 8.141 1.00 92.75 118 GLU A O 1
ATOM 944 N N . GLN A 1 119 ? -12.632 7.480 9.688 1.00 91.56 119 GLN A N 1
ATOM 945 C CA . GLN A 1 119 ? -11.756 8.122 8.704 1.00 91.56 119 GLN A CA 1
ATOM 946 C C . GLN A 1 119 ? -10.738 7.121 8.150 1.00 91.56 119 GLN A C 1
ATOM 948 O O . GLN A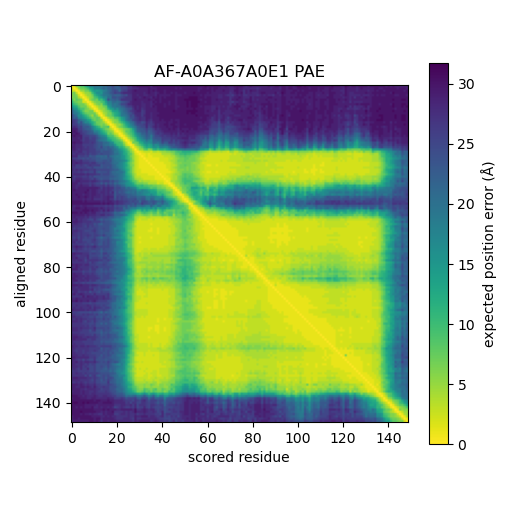 1 119 ? -10.485 7.112 6.947 1.00 91.56 119 GLN A O 1
ATOM 953 N N . GLY A 1 120 ? -10.233 6.221 8.998 1.00 91.06 120 GLY A N 1
ATOM 954 C CA . GLY A 1 120 ? -9.340 5.139 8.589 1.00 91.06 120 GLY A CA 1
ATOM 955 C C . GLY A 1 120 ? -10.005 4.180 7.600 1.00 91.06 120 GLY A C 1
ATOM 956 O O . GLY A 1 120 ? -9.399 3.825 6.590 1.00 91.06 120 GLY A O 1
ATOM 957 N N . GLU A 1 121 ? -11.274 3.829 7.832 1.00 92.00 121 GLU A N 1
ATOM 958 C CA . GLU A 1 121 ? -12.062 3.015 6.892 1.00 92.00 121 GLU A CA 1
ATOM 959 C C . GLU A 1 121 ? -12.266 3.720 5.543 1.00 92.00 121 GLU A C 1
ATOM 961 O O . GLU A 1 121 ? -12.163 3.097 4.482 1.00 92.00 121 GLU A O 1
ATOM 966 N N . ARG A 1 122 ? -12.512 5.037 5.556 1.00 92.69 122 ARG A N 1
ATOM 967 C CA . ARG A 1 122 ? -12.666 5.832 4.327 1.00 92.69 122 ARG A CA 1
ATOM 968 C C . ARG A 1 122 ? -11.371 5.903 3.529 1.00 92.69 122 ARG A C 1
ATOM 970 O O . ARG A 1 122 ? -11.416 5.734 2.315 1.00 92.69 122 ARG A O 1
ATOM 977 N N . GLU A 1 123 ? -10.234 6.123 4.184 1.00 90.88 123 GLU A N 1
ATOM 978 C CA . GLU A 1 123 ? -8.923 6.156 3.524 1.00 90.88 123 GLU A CA 1
ATOM 979 C C . GLU A 1 123 ? -8.551 4.790 2.939 1.00 90.88 123 GLU A C 1
ATOM 981 O O . GLU A 1 123 ? -8.102 4.696 1.794 1.00 90.88 123 GLU A O 1
ATOM 986 N N . TRP A 1 124 ? -8.836 3.716 3.674 1.00 92.25 124 TRP A N 1
ATOM 987 C CA . TRP A 1 124 ? -8.688 2.351 3.183 1.00 92.25 124 TRP A CA 1
ATOM 988 C C . TRP A 1 124 ? -9.531 2.084 1.925 1.00 92.25 124 TRP A C 1
ATOM 990 O O . TRP A 1 124 ? -9.016 1.591 0.913 1.00 92.25 124 TRP A O 1
ATOM 1000 N N . SER A 1 125 ? -10.808 2.475 1.962 1.00 92.50 125 SER A N 1
ATOM 1001 C CA . SER A 1 125 ? -11.743 2.290 0.848 1.00 92.50 125 SER A CA 1
ATOM 1002 C C . SER A 1 125 ? -11.371 3.139 -0.367 1.00 92.50 125 SER A C 1
ATOM 1004 O O . SER A 1 125 ? -11.419 2.682 -1.510 1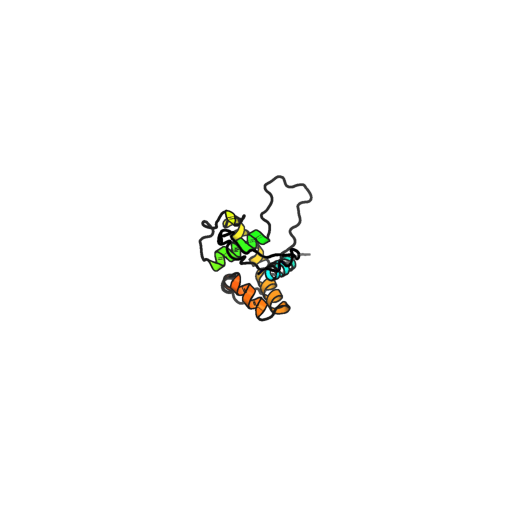.00 92.50 125 SER A O 1
ATOM 1006 N N . ARG A 1 126 ? -10.934 4.380 -0.128 1.00 90.88 126 ARG A N 1
ATOM 1007 C CA . ARG A 1 126 ? -10.489 5.325 -1.159 1.00 90.88 126 ARG A CA 1
ATOM 1008 C C . ARG A 1 126 ? -9.283 4.805 -1.941 1.00 90.88 126 ARG A C 1
ATOM 1010 O O . ARG A 1 126 ? -9.206 5.016 -3.151 1.00 90.88 126 ARG A O 1
ATOM 1017 N N . ALA A 1 127 ? -8.372 4.102 -1.270 1.00 90.94 127 ALA A N 1
ATOM 1018 C CA . ALA A 1 127 ? -7.227 3.449 -1.898 1.00 90.94 127 ALA A CA 1
ATOM 1019 C C . ALA A 1 127 ? -7.588 2.132 -2.623 1.00 90.94 127 ALA A C 1
ATOM 1021 O O . ALA A 1 127 ? -6.704 1.471 -3.168 1.00 90.94 127 ALA A O 1
ATOM 1022 N N . GLY A 1 128 ? -8.861 1.717 -2.618 1.00 90.94 128 GLY A N 1
ATOM 1023 C CA . GLY A 1 128 ? -9.326 0.485 -3.261 1.00 90.94 128 GLY A CA 1
ATOM 1024 C C . GLY A 1 128 ? -8.884 -0.798 -2.547 1.00 90.94 128 GLY A C 1
ATOM 1025 O O . GLY A 1 128 ? -9.023 -1.895 -3.095 1.00 90.94 128 GLY A O 1
ATOM 1026 N N . LEU A 1 129 ? -8.353 -0.693 -1.323 1.00 92.62 129 LEU A N 1
ATOM 1027 C CA . LEU A 1 129 ? -7.750 -1.820 -0.606 1.00 92.62 129 LEU A CA 1
ATOM 1028 C C . LEU A 1 129 ? -8.791 -2.823 -0.074 1.00 92.62 129 LEU A C 1
ATOM 1030 O O . LEU A 1 129 ? -8.445 -3.972 0.203 1.00 92.62 129 LEU A O 1
ATOM 1034 N N . ASP A 1 130 ? -10.082 -2.478 -0.059 1.00 90.44 130 ASP A N 1
ATOM 1035 C CA . ASP A 1 130 ? -11.186 -3.420 0.210 1.00 90.44 130 ASP A CA 1
ATOM 1036 C C . ASP A 1 130 ? -11.198 -4.623 -0.733 1.00 90.44 130 ASP A C 1
ATOM 1038 O O . ASP A 1 130 ? -11.628 -5.727 -0.378 1.00 90.44 130 ASP A O 1
ATOM 1042 N N . ALA A 1 131 ? -10.722 -4.431 -1.967 1.00 87.94 131 ALA A N 1
ATOM 1043 C CA . ALA A 1 131 ? -10.568 -5.516 -2.925 1.00 87.94 131 ALA A CA 1
ATOM 1044 C C . ALA A 1 131 ? -9.602 -6.599 -2.411 1.00 87.94 131 ALA A C 1
ATOM 1046 O O . ALA A 1 131 ? -9.814 -7.781 -2.686 1.00 87.94 131 ALA A O 1
ATOM 1047 N N . LEU A 1 132 ? -8.592 -6.221 -1.619 1.00 87.50 132 LEU A N 1
ATOM 1048 C CA . LEU A 1 132 ? -7.658 -7.164 -1.006 1.00 87.50 132 LEU A CA 1
ATOM 1049 C C . LEU A 1 132 ? -8.324 -7.961 0.115 1.00 87.50 132 LEU A C 1
ATOM 1051 O O . LEU A 1 132 ? -8.141 -9.171 0.174 1.00 87.50 132 LEU A O 1
ATOM 1055 N N . MET A 1 133 ? -9.151 -7.336 0.960 1.00 82.19 133 MET A N 1
ATOM 1056 C CA . MET A 1 133 ? -9.853 -8.057 2.037 1.00 82.19 133 MET A CA 1
ATOM 1057 C C . MET A 1 133 ? -10.793 -9.130 1.485 1.00 82.19 133 MET A C 1
ATOM 1059 O O . MET A 1 133 ? -10.801 -10.263 1.967 1.00 82.19 133 MET A O 1
ATOM 1063 N N . ARG A 1 134 ? -11.526 -8.809 0.410 1.00 81.56 134 ARG A N 1
ATOM 1064 C CA . ARG A 1 134 ? -12.383 -9.781 -0.292 1.00 81.56 134 ARG A CA 1
ATOM 1065 C C . ARG A 1 134 ? -11.589 -10.949 -0.873 1.00 81.56 134 ARG A C 1
ATOM 1067 O O . ARG A 1 134 ? -12.085 -12.070 -0.891 1.00 81.56 134 ARG A O 1
ATOM 1074 N N . ARG A 1 135 ? -10.363 -10.687 -1.330 1.00 79.94 135 ARG A N 1
ATOM 1075 C CA . ARG A 1 135 ? -9.448 -11.698 -1.866 1.00 79.94 135 ARG A CA 1
ATOM 1076 C C . ARG A 1 135 ? -8.858 -12.599 -0.777 1.00 79.94 135 ARG A C 1
ATOM 1078 O O . ARG A 1 135 ? -8.733 -13.797 -1.003 1.00 79.94 135 ARG A O 1
ATOM 1085 N N . MET A 1 136 ? -8.492 -12.031 0.371 1.00 74.56 136 MET A N 1
ATOM 1086 C CA . MET A 1 136 ? -7.830 -12.754 1.465 1.00 74.56 136 MET A CA 1
ATOM 1087 C C . MET A 1 136 ? -8.801 -13.618 2.294 1.00 74.56 136 MET A C 1
ATOM 1089 O O . MET A 1 136 ? -8.375 -14.596 2.906 1.00 74.56 136 MET A O 1
ATOM 1093 N N . GLY A 1 137 ? -10.103 -13.305 2.291 1.00 65.00 137 GLY A N 1
ATOM 1094 C CA . GLY A 1 137 ? -11.132 -14.053 3.025 1.00 65.00 137 GLY A CA 1
ATOM 1095 C C . GLY A 1 137 ? -11.074 -13.863 4.556 1.00 65.00 137 GLY A C 1
ATOM 1096 O O . GLY A 1 137 ? -10.142 -13.258 5.083 1.00 65.00 137 GLY A O 1
ATOM 1097 N N . PRO A 1 138 ? -12.065 -14.374 5.317 1.00 53.81 138 PRO A N 1
ATOM 1098 C CA . PRO A 1 138 ? -12.192 -14.141 6.765 1.00 53.81 138 PRO A CA 1
ATOM 1099 C C . PRO A 1 138 ? -11.166 -14.884 7.656 1.00 53.81 138 PRO A C 1
ATOM 1101 O O . PRO A 1 138 ? -11.378 -15.015 8.862 1.00 53.81 138 PRO A O 1
ATOM 1104 N N . ALA A 1 139 ? -10.049 -15.380 7.113 1.00 51.41 139 ALA A N 1
ATOM 1105 C CA . ALA A 1 139 ? -9.086 -16.181 7.870 1.00 51.41 139 ALA A CA 1
ATOM 1106 C C . ALA A 1 139 ? -7.628 -15.986 7.419 1.00 51.41 139 ALA A C 1
ATOM 1108 O O . ALA A 1 139 ? -7.023 -16.862 6.815 1.00 51.41 139 ALA A O 1
ATOM 1109 N N . GLY A 1 140 ? -7.015 -14.887 7.857 1.00 46.25 140 GLY A N 1
ATOM 1110 C CA . GLY A 1 140 ? -5.567 -14.812 8.088 1.00 46.25 140 GLY A CA 1
ATOM 1111 C C . GLY A 1 140 ? -5.155 -15.463 9.418 1.00 46.25 140 GLY A C 1
ATOM 1112 O O . GLY A 1 140 ? -4.378 -14.881 10.168 1.00 46.25 140 GLY A O 1
ATOM 1113 N N . ARG A 1 141 ? -5.716 -16.630 9.773 1.00 47.19 141 ARG A N 1
ATOM 1114 C CA . ARG A 1 141 ? -5.305 -17.388 10.967 1.00 47.19 141 ARG A CA 1
ATOM 1115 C C . ARG A 1 141 ? -4.398 -18.552 10.564 1.00 47.19 141 ARG A C 1
ATOM 1117 O O . ARG A 1 141 ? -4.753 -19.344 9.705 1.00 47.19 141 ARG A O 1
ATOM 1124 N N . SER A 1 142 ? -3.266 -18.615 11.264 1.00 43.31 142 SER A N 1
ATOM 1125 C CA . SER A 1 142 ? -2.207 -19.634 11.293 1.00 43.31 142 SER A CA 1
ATOM 1126 C C . SER A 1 142 ? -1.264 -19.728 10.090 1.00 43.31 142 SER A C 1
ATOM 1128 O O . SER A 1 142 ? -1.430 -20.539 9.185 1.00 43.31 142 SER A O 1
ATOM 1130 N N . GLY A 1 143 ? -0.171 -18.981 10.208 1.00 36.34 143 GLY A N 1
ATOM 1131 C CA . GLY A 1 143 ? 1.145 -19.372 9.722 1.00 36.34 143 GLY A CA 1
ATOM 1132 C C . GLY A 1 143 ? 2.193 -18.860 10.705 1.00 36.34 143 GLY A C 1
ATOM 1133 O O . GLY A 1 143 ? 2.932 -17.940 10.380 1.00 36.34 143 GLY A O 1
ATOM 1134 N N . SER A 1 144 ? 2.201 -19.376 11.940 1.00 39.75 144 SER A N 1
ATOM 1135 C CA . SER A 1 144 ? 3.288 -19.104 12.889 1.00 39.75 144 SER A CA 1
ATOM 1136 C C . SER A 1 144 ? 4.626 -19.472 12.230 1.00 39.75 144 SER A C 1
ATOM 1138 O O . SER A 1 144 ? 4.706 -20.548 11.629 1.00 39.75 144 SER A O 1
ATOM 1140 N N . PRO A 1 145 ? 5.683 -18.646 12.320 1.00 46.50 145 PRO A N 1
ATOM 1141 C CA . PRO A 1 145 ? 6.988 -19.047 11.828 1.00 46.50 145 PRO A CA 1
ATOM 1142 C C . PRO A 1 145 ? 7.517 -20.160 12.734 1.00 46.50 145 PRO A C 1
ATOM 1144 O O . PRO A 1 145 ? 7.857 -19.943 13.894 1.00 46.50 145 PRO A O 1
ATOM 1147 N N . SER A 1 146 ? 7.559 -21.372 12.189 1.00 41.59 146 SER A N 1
ATOM 1148 C CA . SER A 1 146 ? 8.294 -22.497 12.754 1.00 41.59 146 SER A CA 1
ATOM 1149 C C . SER A 1 146 ? 9.789 -22.178 12.687 1.00 41.59 146 SER A C 1
ATOM 1151 O O . SER A 1 146 ? 10.436 -22.473 11.686 1.00 41.59 146 SER A O 1
ATOM 1153 N N . HIS A 1 147 ? 10.343 -21.560 13.730 1.00 41.97 147 HIS A N 1
ATOM 1154 C CA . HIS A 1 147 ? 11.773 -21.685 14.006 1.00 41.97 147 HIS A CA 1
ATOM 1155 C C . HIS A 1 147 ? 11.963 -22.991 14.777 1.00 41.97 147 HIS A C 1
ATOM 1157 O O . HIS A 1 147 ? 11.590 -23.101 15.943 1.00 41.97 147 HIS A O 1
ATOM 1163 N N . ALA A 1 148 ? 12.440 -24.005 14.055 1.00 39.59 148 ALA A N 1
ATOM 1164 C CA . ALA A 1 148 ? 12.865 -25.273 14.618 1.00 39.59 148 ALA A CA 1
ATOM 1165 C C . ALA A 1 148 ? 14.104 -25.066 15.505 1.00 39.59 148 ALA A C 1
ATOM 1167 O O . ALA A 1 148 ? 14.915 -24.174 15.243 1.00 39.59 148 ALA A O 1
ATOM 1168 N N . ALA A 1 149 ? 14.160 -25.881 16.557 1.00 38.66 149 ALA A N 1
ATOM 1169 C CA . ALA A 1 149 ? 15.213 -25.976 17.562 1.00 38.66 149 ALA A CA 1
ATOM 1170 C C . ALA A 1 149 ? 16.571 -26.417 16.995 1.00 38.66 149 ALA A C 1
ATOM 1172 O O . ALA A 1 149 ? 16.581 -27.090 15.937 1.00 38.66 149 ALA A O 1
#

Solvent-accessible surface area (backbone atoms only — not comparable to full-atom values): 9535 Å² total; per-residue (Å²): 129,90,84,84,88,82,82,89,88,79,89,77,88,82,86,90,76,86,79,89,71,78,80,72,76,66,76,72,69,52,60,44,69,70,57,45,60,50,39,64,74,53,48,79,81,77,79,75,66,93,65,75,81,90,65,84,81,76,72,56,67,66,40,33,52,40,48,41,23,49,35,55,60,69,67,55,59,52,90,69,50,59,70,90,51,70,38,56,27,65,58,23,53,53,49,50,52,53,36,54,76,70,42,29,60,61,52,36,52,52,52,30,36,73,75,48,41,73,56,23,50,49,52,42,51,65,20,23,49,56,61,52,52,70,71,61,50,102,60,94,71,83,80,78,83,81,77,77,132

Nearest PDB structures (foldseek):
  6n9g-assembly2_B  TM=2.319E-01  e=9.376E+00  Bos taurus

Foldseek 3Di:
DDDDDDDDDDDDDDDDDDDPDDPPPPPPQLQDPLLVVLLVVLDPPDDDPPPDDPDDDDQDVSLLLSQLLVCLVVVDDLCPRDCVSVDRSVSSVVVVVVCVVVCSLVSSLVSLCVPPNVVSVVSCVSSNVVVVDVVSDPDPPDDDPPPDD

Radius of gyration: 24.85 Å; Cα contacts (8 Å, |Δi|>4): 103; chains: 1; bounding box: 42×104×36 Å

Mean predicted aligned error: 13.36 Å

pLDDT: mean 74.55, std 22.41, range [28.41, 95.06]